Protein AF-K2C419-F1 (afdb_monomer_lite)

Foldseek 3Di:
DVLVVLLVVLVVVLVVCVVCVLVVLVVPVVDVVCSVVVNVLVNLCSLLSSLVSLLVVLCCLCVVLVNNVVNVVLVVQLVVQLVVQLVVCCVPQPPCRSSVSNNVSSVPRSVVSNVVSVVSVVVVVD

Structure (mmCIF, N/CA/C/O backbone):
data_AF-K2C419-F1
#
_entry.id   AF-K2C419-F1
#
loop_
_atom_site.group_PDB
_atom_site.id
_atom_site.type_symbol
_atom_site.label_atom_id
_atom_site.label_alt_id
_atom_site.label_comp_id
_atom_site.label_asym_id
_atom_site.label_entity_id
_atom_site.label_seq_id
_atom_site.pdbx_PDB_ins_code
_atom_site.Cartn_x
_atom_site.Cartn_y
_atom_site.Cartn_z
_atom_site.occupancy
_atom_site.B_iso_or_equiv
_atom_site.auth_seq_id
_atom_site.auth_comp_id
_atom_site.auth_asym_id
_atom_site.auth_atom_id
_atom_site.pdbx_PDB_model_num
ATOM 1 N N . MET A 1 1 ? -2.817 16.232 16.396 1.00 59.72 1 MET A N 1
ATOM 2 C CA . MET A 1 1 ? -1.478 16.794 16.091 1.00 59.72 1 MET A CA 1
ATOM 3 C C . MET A 1 1 ? -0.547 15.765 15.440 1.00 59.72 1 MET A C 1
ATOM 5 O O . MET A 1 1 ? 0.015 16.083 14.404 1.00 59.72 1 MET A O 1
ATOM 9 N N . LEU A 1 2 ? -0.448 14.525 15.946 1.00 71.44 2 LEU A N 1
ATOM 10 C CA . LEU A 1 2 ? 0.418 13.480 15.365 1.00 71.44 2 LEU A CA 1
ATOM 11 C C . LEU A 1 2 ? 0.033 13.044 13.926 1.00 71.44 2 LEU A C 1
ATOM 13 O O . LEU A 1 2 ? 0.919 12.877 13.098 1.00 71.44 2 LEU A O 1
ATOM 17 N N . GLN A 1 3 ? -1.265 12.941 13.591 1.00 67.62 3 GLN A N 1
ATOM 18 C CA . GLN A 1 3 ? -1.737 12.598 12.226 1.00 67.62 3 GLN A CA 1
ATOM 19 C C . GLN A 1 3 ? -1.282 13.587 11.160 1.00 67.62 3 GLN A C 1
ATOM 21 O O . GLN A 1 3 ? -0.803 13.184 10.107 1.00 67.62 3 GLN A O 1
ATOM 26 N N . LEU A 1 4 ? -1.415 14.881 11.450 1.00 73.69 4 LEU A N 1
ATOM 27 C CA . LEU A 1 4 ? -0.957 15.947 10.563 1.00 73.69 4 LEU A CA 1
ATOM 28 C C . LEU A 1 4 ? 0.561 15.889 10.371 1.00 73.69 4 LEU A C 1
ATOM 30 O O . LEU A 1 4 ? 1.029 16.084 9.257 1.00 73.69 4 LEU A O 1
ATOM 34 N N . GLY A 1 5 ? 1.316 15.558 11.425 1.00 80.94 5 GLY A N 1
ATOM 35 C CA . GLY A 1 5 ? 2.764 15.357 11.341 1.00 80.94 5 GLY A CA 1
ATOM 36 C C . GLY A 1 5 ? 3.155 14.164 10.463 1.00 80.94 5 GLY A C 1
ATOM 37 O O . GLY A 1 5 ? 4.005 14.310 9.592 1.00 80.94 5 GLY A O 1
ATOM 38 N N . LEU A 1 6 ? 2.504 13.008 10.636 1.00 78.12 6 LEU A N 1
ATOM 39 C CA . LEU A 1 6 ? 2.741 11.818 9.806 1.00 78.12 6 LEU A CA 1
ATOM 40 C C . LEU A 1 6 ? 2.344 12.052 8.345 1.00 78.12 6 LEU A C 1
ATOM 42 O O . LEU A 1 6 ? 3.079 11.678 7.436 1.00 78.12 6 LEU A O 1
ATOM 46 N N . PHE A 1 7 ? 1.218 12.724 8.113 1.00 78.75 7 PHE A N 1
ATOM 47 C CA . PHE A 1 7 ? 0.778 13.086 6.771 1.00 78.75 7 PHE A CA 1
ATOM 48 C C . PHE A 1 7 ? 1.743 14.076 6.100 1.00 78.75 7 PHE A C 1
ATOM 50 O O . PHE A 1 7 ? 2.128 13.880 4.950 1.00 78.75 7 PHE A O 1
ATOM 57 N N . ALA A 1 8 ? 2.205 15.099 6.825 1.00 82.44 8 ALA A N 1
ATOM 58 C CA . ALA A 1 8 ? 3.212 16.032 6.324 1.00 82.44 8 ALA A CA 1
ATOM 59 C C . ALA A 1 8 ? 4.549 15.332 6.028 1.00 82.44 8 ALA A C 1
ATOM 61 O O . ALA A 1 8 ? 5.170 15.613 5.006 1.00 82.44 8 ALA A O 1
ATOM 62 N N . LEU A 1 9 ? 4.971 14.389 6.877 1.00 84.31 9 LEU A N 1
ATOM 63 C CA . LEU A 1 9 ? 6.172 13.583 6.654 1.00 84.31 9 LEU A CA 1
ATOM 64 C C . LEU A 1 9 ? 6.040 12.705 5.403 1.00 84.31 9 LEU A C 1
ATOM 66 O O . LEU A 1 9 ? 6.988 12.608 4.627 1.00 84.31 9 LEU A O 1
ATOM 70 N N . ALA A 1 10 ? 4.865 12.114 5.175 1.00 83.00 10 ALA A N 1
ATOM 71 C CA . ALA A 1 10 ? 4.582 11.378 3.950 1.00 83.00 10 ALA A CA 1
ATOM 72 C C . ALA A 1 10 ? 4.667 12.280 2.715 1.00 83.00 10 ALA A C 1
ATOM 74 O O . ALA A 1 10 ? 5.369 11.934 1.770 1.00 83.00 10 ALA A O 1
ATOM 75 N N . LEU A 1 11 ? 4.030 13.456 2.732 1.00 84.81 11 LEU A N 1
ATOM 76 C CA . LEU A 1 11 ? 4.120 14.423 1.630 1.00 84.81 11 LEU A CA 1
ATOM 77 C C . LEU A 1 11 ? 5.563 14.871 1.365 1.00 84.81 11 LEU A C 1
ATOM 79 O O . LEU A 1 11 ? 5.968 14.984 0.209 1.00 84.81 11 LEU A O 1
ATOM 83 N N . LEU A 1 12 ? 6.352 15.081 2.421 1.00 87.88 12 LEU A N 1
ATOM 84 C CA . LEU A 1 12 ? 7.772 15.404 2.304 1.00 87.88 12 LEU A CA 1
ATOM 85 C C . LEU A 1 12 ? 8.534 14.251 1.643 1.00 87.88 12 LEU A C 1
ATOM 87 O O . LEU A 1 12 ? 9.265 14.483 0.685 1.00 87.88 12 LEU A O 1
ATOM 91 N N . GLY A 1 13 ? 8.323 13.013 2.094 1.00 84.62 13 GLY A N 1
ATOM 92 C CA . GLY A 1 13 ? 8.934 11.822 1.501 1.00 84.62 13 GLY A CA 1
ATOM 93 C C . GLY A 1 13 ? 8.581 11.646 0.020 1.00 84.62 13 GLY A C 1
ATOM 94 O O . GLY A 1 13 ? 9.468 11.387 -0.791 1.00 84.62 13 GLY A O 1
ATOM 95 N N . ILE A 1 14 ? 7.312 11.868 -0.345 1.00 86.12 14 ILE A N 1
ATOM 96 C CA . ILE A 1 14 ? 6.837 11.870 -1.738 1.00 86.12 14 ILE A CA 1
ATOM 97 C C . ILE A 1 14 ? 7.591 12.929 -2.550 1.00 86.12 14 ILE A C 1
ATOM 99 O O . ILE A 1 14 ? 8.159 12.616 -3.596 1.00 86.12 14 ILE A O 1
ATOM 103 N N . GLY A 1 15 ? 7.621 14.175 -2.068 1.00 86.38 15 GLY A N 1
ATOM 104 C CA . GLY A 1 15 ? 8.279 15.284 -2.759 1.00 86.38 15 GLY A CA 1
ATOM 105 C C . GLY A 1 15 ? 9.778 15.052 -2.937 1.00 86.38 15 GLY A C 1
ATOM 106 O O . GLY A 1 15 ? 10.317 15.257 -4.022 1.00 86.38 15 GLY A O 1
ATOM 107 N N . LEU A 1 16 ? 10.446 14.544 -1.901 1.00 88.06 16 LEU A N 1
ATOM 108 C CA . LEU A 1 16 ? 11.869 14.229 -1.948 1.00 88.06 16 LEU A CA 1
ATOM 109 C C . LEU A 1 16 ? 12.154 13.104 -2.949 1.00 88.06 16 LEU A C 1
ATOM 111 O O . LEU A 1 16 ? 13.076 13.225 -3.754 1.00 88.06 16 LEU A O 1
ATOM 115 N N . TYR A 1 17 ? 11.323 12.057 -2.984 1.00 89.00 17 TYR A N 1
ATOM 116 C CA . TYR A 1 17 ? 11.452 11.005 -3.991 1.00 89.00 17 TYR A CA 1
ATOM 117 C C . TYR A 1 17 ? 11.237 11.531 -5.418 1.00 89.00 17 TYR A C 1
ATOM 119 O O . TYR A 1 17 ? 11.965 11.140 -6.326 1.00 89.00 17 TYR A O 1
ATOM 127 N N . GLN A 1 18 ? 10.293 12.449 -5.638 1.00 86.00 18 GLN A N 1
ATOM 128 C CA . GLN A 1 18 ? 10.108 13.042 -6.967 1.00 86.00 18 GLN A CA 1
ATOM 129 C C . GLN A 1 18 ? 11.294 13.912 -7.409 1.00 86.00 18 GLN A C 1
ATOM 131 O O . GLN A 1 18 ? 11.593 13.963 -8.599 1.00 86.00 18 GLN A O 1
ATOM 136 N N . LEU A 1 19 ? 11.997 14.555 -6.471 1.00 88.75 19 LEU A N 1
ATOM 137 C CA . LEU A 1 19 ? 13.151 15.406 -6.773 1.00 88.75 19 LEU A CA 1
ATOM 138 C C . LEU A 1 19 ? 14.441 14.612 -7.011 1.00 88.75 19 LEU A C 1
ATOM 140 O O . LEU A 1 19 ? 15.193 14.929 -7.930 1.00 88.75 19 LEU A O 1
ATOM 144 N N . VAL A 1 20 ? 14.719 13.601 -6.181 1.00 92.12 20 VAL A N 1
ATOM 145 C CA . VAL A 1 20 ? 16.017 12.897 -6.187 1.00 92.12 20 VAL A CA 1
ATOM 146 C C . VAL A 1 20 ? 15.918 11.386 -6.392 1.00 92.12 20 VAL A C 1
ATOM 148 O O . VAL A 1 20 ? 16.939 10.707 -6.387 1.00 92.12 20 VAL A O 1
ATOM 151 N N . GLY A 1 21 ? 14.725 10.829 -6.605 1.00 87.12 21 GLY A N 1
ATOM 152 C CA . GLY A 1 21 ? 14.511 9.380 -6.651 1.00 87.12 21 GLY A CA 1
ATOM 153 C C . GLY A 1 21 ? 15.263 8.679 -7.779 1.00 87.12 21 GLY A C 1
ATOM 154 O O . GLY A 1 21 ? 15.946 7.690 -7.535 1.00 87.12 21 GLY A O 1
ATOM 155 N N . LEU A 1 22 ? 15.192 9.195 -9.006 1.00 88.94 22 LEU A N 1
ATOM 156 C CA . LEU A 1 22 ? 15.896 8.609 -10.151 1.00 88.94 22 LEU A CA 1
ATOM 157 C C . LEU A 1 22 ? 17.434 8.695 -10.033 1.00 88.94 22 LEU A C 1
ATOM 159 O O . LEU A 1 22 ? 18.080 7.654 -10.179 1.00 88.94 22 LEU A O 1
ATOM 163 N N . PRO A 1 23 ? 18.050 9.858 -9.714 1.00 90.94 23 PRO A N 1
ATOM 164 C CA . PRO A 1 23 ? 19.496 9.915 -9.504 1.00 90.94 23 PRO A CA 1
ATOM 165 C C . PRO A 1 23 ? 19.939 9.051 -8.316 1.00 90.94 23 PRO A C 1
ATOM 167 O O . PRO A 1 23 ? 20.935 8.338 -8.426 1.00 90.94 23 PRO A O 1
ATOM 170 N N . PHE A 1 24 ? 19.165 9.016 -7.226 1.00 91.88 24 PHE A N 1
ATOM 171 C CA . PHE A 1 24 ? 19.423 8.121 -6.098 1.00 91.88 24 PHE A CA 1
ATOM 172 C C . PHE A 1 24 ? 19.439 6.647 -6.520 1.00 91.88 24 PHE A C 1
ATOM 174 O O . PHE A 1 24 ? 20.379 5.927 -6.190 1.00 91.88 24 PHE A O 1
ATOM 181 N N . LEU A 1 25 ? 18.443 6.202 -7.293 1.00 91.56 25 LEU A N 1
ATOM 182 C CA . LEU A 1 25 ? 18.373 4.825 -7.782 1.00 91.56 25 LEU A CA 1
ATOM 183 C C . LEU A 1 25 ? 19.545 4.476 -8.697 1.00 91.56 25 LEU A C 1
ATOM 185 O O . LEU A 1 25 ? 20.103 3.392 -8.561 1.00 91.56 25 LEU A O 1
ATOM 189 N N . SER A 1 26 ? 19.944 5.385 -9.590 1.00 91.94 26 SER A N 1
ATOM 190 C CA . SER A 1 26 ? 21.097 5.154 -10.470 1.00 91.94 26 SER A CA 1
ATOM 191 C C . SER A 1 26 ? 22.411 4.999 -9.702 1.00 91.94 26 SER A C 1
ATOM 193 O O . SER A 1 26 ? 23.228 4.154 -10.058 1.00 91.94 26 SER A O 1
ATOM 195 N N . TRP A 1 27 ? 22.585 5.761 -8.619 1.00 93.38 27 TRP A N 1
ATOM 196 C CA . TRP A 1 27 ? 23.744 5.653 -7.740 1.00 93.38 27 TRP A CA 1
ATOM 197 C C . TRP A 1 27 ? 23.700 4.390 -6.871 1.00 93.38 27 TRP A C 1
ATOM 199 O O . TRP A 1 27 ? 24.724 3.753 -6.659 1.00 93.38 27 TRP A O 1
ATOM 209 N N . TRP A 1 28 ? 22.523 4.009 -6.374 1.00 93.88 28 TRP A N 1
ATOM 210 C CA . TRP A 1 28 ? 22.383 2.912 -5.419 1.00 93.88 28 TRP A CA 1
ATOM 211 C C . TRP A 1 28 ? 22.372 1.523 -6.076 1.00 93.88 28 TRP A C 1
ATOM 213 O O . TRP A 1 28 ? 23.071 0.620 -5.615 1.00 93.88 28 TRP A O 1
ATOM 223 N N . LEU A 1 29 ? 21.611 1.338 -7.162 1.00 91.12 29 LEU A N 1
ATOM 224 C CA . LEU A 1 29 ? 21.406 0.020 -7.782 1.00 91.12 29 LEU A CA 1
ATOM 225 C C . LEU A 1 29 ? 22.626 -0.495 -8.544 1.00 91.12 29 LEU A C 1
ATOM 227 O O . LEU A 1 29 ? 22.737 -1.702 -8.725 1.00 91.12 29 LEU A O 1
ATOM 231 N N . HIS A 1 30 ? 23.501 0.392 -9.030 1.00 91.12 30 HIS A N 1
ATOM 232 C CA . HIS A 1 30 ? 24.642 0.044 -9.892 1.00 91.12 30 HIS A CA 1
ATOM 233 C C . HIS A 1 30 ? 24.282 -0.812 -11.134 1.00 91.12 30 HIS A C 1
ATOM 235 O O . HIS A 1 30 ? 25.168 -1.365 -11.779 1.00 91.12 30 HIS A O 1
ATOM 241 N N . ALA A 1 31 ? 22.995 -0.904 -11.487 1.00 90.31 31 ALA A N 1
ATOM 242 C CA . ALA A 1 31 ? 22.449 -1.729 -12.563 1.00 90.31 31 ALA A CA 1
ATOM 243 C C . ALA A 1 31 ? 21.484 -0.874 -13.405 1.00 90.31 31 ALA A C 1
ATOM 245 O O . ALA A 1 31 ? 20.299 -0.765 -13.061 1.00 90.31 31 ALA A O 1
ATOM 246 N N . PRO A 1 32 ? 21.970 -0.199 -14.464 1.00 88.88 32 PRO A N 1
ATOM 247 C CA . PRO A 1 32 ? 21.186 0.782 -15.212 1.00 88.88 32 PRO A CA 1
ATOM 248 C C . PRO A 1 32 ? 19.939 0.177 -15.870 1.00 88.88 32 PRO A C 1
ATOM 250 O O . PRO A 1 32 ? 18.931 0.866 -15.997 1.00 88.88 32 PRO A O 1
ATOM 253 N N . GLU A 1 33 ? 19.958 -1.110 -16.217 1.00 92.00 33 GLU A N 1
ATOM 254 C CA . GLU A 1 33 ? 18.806 -1.835 -16.758 1.00 92.00 33 GLU A CA 1
ATOM 255 C C . GLU A 1 33 ? 17.640 -1.995 -15.766 1.00 92.00 33 GLU A C 1
ATOM 257 O O . GLU A 1 33 ? 16.485 -2.065 -16.184 1.00 92.00 33 GLU A O 1
ATOM 262 N N . LEU A 1 34 ? 17.910 -2.010 -14.455 1.00 91.00 34 LEU A N 1
ATOM 263 C CA . LEU A 1 34 ? 16.878 -2.156 -13.421 1.00 91.00 34 LEU A CA 1
ATOM 264 C C . LEU A 1 34 ? 16.302 -0.814 -12.964 1.00 91.00 34 LEU A C 1
ATOM 266 O O . LEU A 1 34 ? 15.177 -0.771 -12.462 1.00 91.00 34 LEU A O 1
ATOM 270 N N . VAL A 1 35 ? 17.046 0.283 -13.142 1.00 92.88 35 VAL A N 1
ATOM 271 C CA . VAL A 1 35 ? 16.658 1.617 -12.657 1.00 92.88 35 VAL A CA 1
ATOM 272 C C . VAL A 1 35 ? 15.273 2.043 -13.164 1.00 92.88 35 VAL A C 1
ATOM 274 O O . VAL A 1 35 ? 14.467 2.443 -12.324 1.00 92.88 35 VAL A O 1
ATOM 277 N N . PRO A 1 36 ? 14.925 1.925 -14.464 1.00 91.25 36 PRO A N 1
ATOM 278 C CA . PRO A 1 36 ? 13.603 2.320 -14.947 1.00 91.25 36 PRO A CA 1
ATOM 279 C C . PRO A 1 36 ? 12.475 1.500 -14.314 1.00 91.25 36 PRO A C 1
ATOM 281 O O . PRO A 1 36 ? 11.474 2.066 -13.885 1.00 91.25 36 PRO A O 1
ATOM 284 N N . LEU A 1 37 ? 12.660 0.180 -14.191 1.00 91.56 37 LEU A N 1
ATOM 285 C CA . LEU A 1 37 ? 11.663 -0.720 -13.609 1.00 91.56 37 LEU A CA 1
ATOM 286 C C . LEU A 1 37 ? 11.417 -0.400 -12.129 1.00 91.56 37 LEU A C 1
ATOM 288 O O . LEU A 1 37 ? 10.273 -0.231 -11.706 1.00 91.56 37 LEU A O 1
ATOM 292 N N . VAL A 1 38 ? 12.492 -0.282 -11.344 1.00 91.56 38 VAL A N 1
ATOM 293 C CA . VAL A 1 38 ? 12.408 0.051 -9.915 1.00 91.56 38 VAL A CA 1
ATOM 294 C C . VAL A 1 38 ? 11.831 1.451 -9.721 1.00 91.56 38 VAL A C 1
ATOM 296 O O . VAL A 1 38 ? 11.032 1.661 -8.809 1.00 91.56 38 VAL A O 1
ATOM 299 N N . HIS A 1 39 ? 12.177 2.401 -10.593 1.00 92.94 39 HIS A N 1
ATOM 300 C CA . HIS A 1 39 ? 11.608 3.741 -10.553 1.00 92.94 39 HIS A CA 1
ATOM 301 C C . HIS A 1 39 ? 10.093 3.724 -10.784 1.00 92.94 39 HIS A C 1
ATOM 303 O O . HIS A 1 39 ? 9.363 4.324 -9.999 1.00 92.94 39 HIS A O 1
ATOM 309 N N . THR A 1 40 ? 9.600 2.987 -11.787 1.00 92.00 40 THR A N 1
ATOM 310 C CA . THR A 1 40 ? 8.156 2.817 -12.024 1.00 92.00 40 THR A CA 1
ATOM 311 C C . THR A 1 40 ? 7.450 2.196 -10.820 1.00 92.00 40 THR A C 1
ATOM 313 O O . THR A 1 40 ? 6.413 2.700 -10.391 1.00 92.00 40 THR A O 1
ATOM 316 N N . ILE A 1 41 ? 8.018 1.138 -10.233 1.00 92.62 41 ILE A N 1
ATOM 317 C CA . ILE A 1 41 ? 7.456 0.495 -9.035 1.00 92.62 41 ILE A CA 1
ATOM 318 C C . ILE A 1 41 ? 7.363 1.497 -7.882 1.00 92.62 41 ILE A C 1
ATOM 320 O O . ILE A 1 41 ? 6.316 1.626 -7.247 1.00 92.62 41 ILE A O 1
ATOM 324 N N . LEU A 1 42 ? 8.439 2.239 -7.624 1.00 91.12 42 LEU A N 1
ATOM 325 C CA . LEU A 1 42 ? 8.481 3.194 -6.525 1.00 91.12 42 LEU A CA 1
ATOM 326 C C . LEU A 1 42 ? 7.565 4.397 -6.751 1.00 91.12 42 LEU A C 1
ATOM 328 O O . LEU A 1 42 ? 6.953 4.846 -5.792 1.00 91.12 42 LEU A O 1
ATOM 332 N N . GLN A 1 43 ? 7.376 4.872 -7.984 1.00 90.31 43 GLN A N 1
ATOM 333 C CA . GLN A 1 43 ? 6.381 5.913 -8.271 1.00 90.31 43 GLN A CA 1
ATOM 334 C C . GLN A 1 43 ? 4.962 5.504 -7.843 1.00 90.31 43 GLN A C 1
ATOM 336 O O . GLN A 1 43 ? 4.193 6.347 -7.382 1.00 90.31 43 GLN A O 1
ATOM 341 N N . ILE A 1 44 ? 4.623 4.216 -7.947 1.00 91.19 44 ILE A N 1
ATOM 342 C CA . ILE A 1 44 ? 3.340 3.684 -7.474 1.00 91.19 44 ILE A CA 1
ATOM 343 C C . ILE A 1 44 ? 3.373 3.508 -5.948 1.00 91.19 44 ILE A C 1
ATOM 345 O O . ILE A 1 44 ? 2.463 3.957 -5.248 1.00 91.19 44 ILE A O 1
ATOM 349 N N . LEU A 1 45 ? 4.441 2.903 -5.413 1.00 89.50 45 LEU A N 1
ATOM 350 C CA . LEU A 1 45 ? 4.562 2.630 -3.977 1.00 89.50 45 LEU A CA 1
ATOM 351 C C . LEU A 1 45 ? 4.639 3.893 -3.116 1.00 89.50 45 LEU A C 1
ATOM 353 O O . LEU A 1 45 ? 4.273 3.862 -1.948 1.00 89.50 45 LEU A O 1
ATOM 357 N N . VAL A 1 46 ? 5.078 5.017 -3.669 1.00 89.62 46 VAL A N 1
ATOM 358 C CA . VAL A 1 46 ? 5.100 6.308 -2.976 1.00 89.62 46 VAL A CA 1
ATOM 359 C C . VAL A 1 46 ? 3.699 6.702 -2.485 1.00 89.62 46 VAL A C 1
ATOM 361 O O . VAL A 1 46 ? 3.549 7.133 -1.342 1.00 89.62 46 VAL A O 1
ATOM 364 N N . TRP A 1 47 ? 2.657 6.457 -3.284 1.00 87.69 47 TRP A N 1
ATOM 365 C CA . TRP A 1 47 ? 1.266 6.650 -2.855 1.00 87.69 47 TRP A CA 1
ATOM 366 C C . TRP A 1 47 ? 0.809 5.589 -1.862 1.00 87.69 47 TRP A C 1
ATOM 368 O O . TRP A 1 47 ? 0.084 5.904 -0.917 1.00 87.69 47 TRP A O 1
ATOM 378 N N . TYR A 1 48 ? 1.279 4.352 -2.042 1.00 90.62 48 TYR A N 1
ATOM 379 C CA . TYR A 1 48 ? 1.024 3.281 -1.089 1.00 90.62 48 TYR A CA 1
ATOM 380 C C . TYR A 1 48 ? 1.533 3.671 0.310 1.00 90.62 48 TYR A C 1
ATOM 382 O O . TYR A 1 48 ? 0.776 3.683 1.278 1.00 90.62 48 TYR A O 1
ATOM 390 N N . PHE A 1 49 ? 2.789 4.104 0.421 1.00 85.75 49 PHE A N 1
ATOM 391 C CA . PHE A 1 49 ? 3.381 4.521 1.691 1.00 85.75 49 PHE A CA 1
ATOM 392 C C . PHE A 1 49 ? 2.689 5.744 2.297 1.00 85.75 49 PHE A C 1
ATOM 394 O O . PHE A 1 49 ? 2.513 5.803 3.516 1.00 85.75 49 PHE A O 1
ATOM 401 N N . ALA A 1 50 ? 2.260 6.693 1.461 1.00 87.31 50 ALA A N 1
ATOM 402 C CA . ALA A 1 50 ? 1.575 7.894 1.921 1.00 87.31 50 ALA A CA 1
ATOM 403 C C . ALA A 1 50 ? 0.256 7.592 2.646 1.00 87.31 50 ALA A C 1
ATOM 405 O O . ALA A 1 50 ? -0.068 8.243 3.636 1.00 87.31 50 ALA A O 1
ATOM 406 N N . ILE A 1 51 ? -0.489 6.592 2.178 1.00 88.88 51 ILE A N 1
ATOM 407 C CA . ILE A 1 51 ? -1.729 6.147 2.820 1.00 88.88 51 ILE A CA 1
ATOM 408 C C . ILE A 1 51 ? -1.407 5.199 3.983 1.00 88.88 51 ILE A C 1
ATOM 410 O O . ILE A 1 51 ? -1.981 5.329 5.067 1.00 88.88 51 ILE A O 1
ATOM 414 N N . LEU A 1 52 ? -0.447 4.285 3.797 1.00 87.81 52 LEU A N 1
ATOM 415 C CA . LEU A 1 52 ? -0.067 3.288 4.798 1.00 87.81 52 LEU A CA 1
ATOM 416 C C . LEU A 1 52 ? 0.324 3.928 6.134 1.00 87.81 52 LEU A C 1
ATOM 418 O O . LEU A 1 52 ? -0.037 3.388 7.177 1.00 87.81 52 LEU A O 1
ATOM 422 N N . ILE A 1 53 ? 0.993 5.087 6.123 1.00 87.00 53 ILE A N 1
ATOM 423 C CA . ILE A 1 53 ? 1.452 5.775 7.341 1.00 87.00 53 ILE A CA 1
ATOM 424 C C . ILE A 1 53 ? 0.317 6.128 8.318 1.00 87.00 53 ILE A C 1
ATOM 426 O O . ILE A 1 53 ? 0.561 6.323 9.509 1.00 87.00 53 ILE A O 1
ATOM 430 N N . LEU A 1 54 ? -0.928 6.194 7.838 1.00 85.62 54 LEU A N 1
ATOM 431 C CA . LEU A 1 54 ? -2.108 6.456 8.664 1.00 85.62 54 LEU A CA 1
ATOM 432 C C . LEU A 1 54 ? -2.553 5.217 9.461 1.00 85.62 54 LEU A C 1
ATOM 434 O O . LEU A 1 54 ? -3.205 5.349 10.499 1.00 85.62 54 LEU A O 1
ATOM 438 N N . SER A 1 55 ? -2.183 4.020 9.001 1.00 88.38 55 SER A N 1
ATOM 439 C CA . SER A 1 55 ? -2.659 2.745 9.546 1.00 88.38 55 SER A CA 1
ATOM 440 C C . SER A 1 55 ? -2.103 2.430 10.944 1.00 88.38 55 SER A C 1
ATOM 442 O O . SER A 1 55 ? -2.914 2.139 11.821 1.00 88.38 55 SER A O 1
ATOM 444 N N . PRO A 1 56 ? -0.783 2.551 11.232 1.00 86.81 56 PRO A N 1
ATOM 445 C CA . PRO A 1 56 ? -0.234 2.254 12.561 1.00 86.81 56 PRO A CA 1
ATOM 446 C C . PRO A 1 56 ? -0.880 3.059 13.684 1.00 86.81 56 PRO A C 1
ATOM 448 O O . PRO A 1 56 ? -1.058 2.559 14.792 1.00 86.81 56 PRO A O 1
ATOM 451 N N . LEU A 1 57 ? -1.261 4.304 13.398 1.00 84.94 57 LEU A N 1
ATOM 452 C CA . LEU A 1 57 ? -1.948 5.138 14.367 1.00 84.94 57 LEU A CA 1
ATOM 453 C C . LEU A 1 57 ? -3.360 4.623 14.656 1.00 84.94 57 LEU A C 1
ATOM 455 O O . LEU A 1 57 ? -3.737 4.504 15.819 1.00 84.94 57 LEU A O 1
ATOM 459 N N . ALA A 1 58 ? -4.137 4.332 13.611 1.00 87.50 58 ALA A N 1
ATOM 460 C CA . ALA A 1 58 ? -5.489 3.812 13.767 1.00 87.50 58 ALA A CA 1
ATOM 461 C C . ALA A 1 58 ? -5.481 2.479 14.530 1.00 87.50 58 ALA A C 1
ATOM 463 O O . ALA A 1 58 ? -6.249 2.308 15.475 1.00 87.50 58 ALA A O 1
ATOM 464 N N . SER A 1 59 ? -4.546 1.589 14.192 1.00 88.94 59 SER A N 1
ATOM 465 C CA . SER A 1 59 ? -4.316 0.337 14.915 1.00 88.9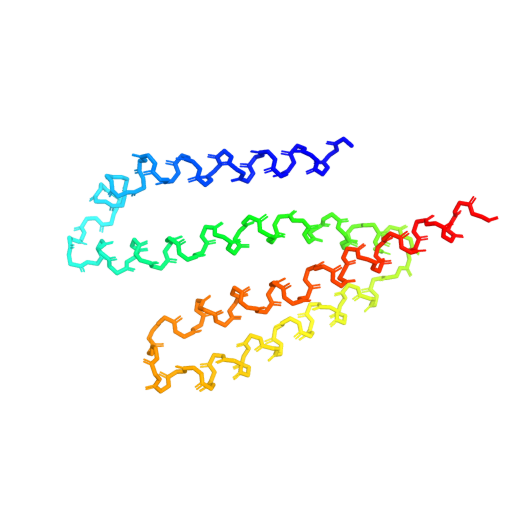4 59 SER A CA 1
ATOM 466 C C . SER A 1 59 ? -3.966 0.584 16.382 1.00 88.94 59 SER A C 1
ATOM 468 O O . SER A 1 59 ? -4.585 0.005 17.265 1.00 88.94 59 SER A O 1
ATOM 470 N N . SER A 1 60 ? -3.060 1.524 16.666 1.00 89.00 60 SER A N 1
ATOM 471 C CA . SER A 1 60 ? -2.673 1.870 18.042 1.00 89.00 60 SER A CA 1
ATOM 472 C C . SER A 1 60 ? -3.851 2.405 18.870 1.00 89.00 60 SER A C 1
ATOM 474 O O . SER A 1 60 ? -3.950 2.116 20.060 1.00 89.00 60 SER A O 1
ATOM 476 N N . ILE A 1 61 ? -4.770 3.160 18.255 1.00 89.44 61 ILE A N 1
ATOM 477 C CA . ILE A 1 61 ? -6.001 3.632 18.911 1.00 89.44 61 ILE A CA 1
ATOM 478 C C . ILE A 1 61 ? -6.918 2.452 19.246 1.00 89.44 61 ILE A C 1
ATOM 480 O O . ILE A 1 61 ? -7.424 2.376 20.366 1.00 89.44 61 ILE A O 1
ATOM 484 N N . LEU A 1 62 ? -7.136 1.540 18.296 1.00 90.44 62 LEU A N 1
ATOM 485 C CA . LEU A 1 62 ? -7.976 0.357 18.501 1.00 90.44 62 LEU A CA 1
ATOM 486 C C . LEU A 1 62 ? -7.400 -0.560 19.583 1.00 90.44 62 LEU A C 1
ATOM 488 O O . LEU A 1 62 ? -8.127 -0.969 20.492 1.00 90.44 62 LEU A O 1
ATOM 492 N N . ASP A 1 63 ? -6.100 -0.831 19.519 1.00 90.06 63 ASP A N 1
ATOM 493 C CA . ASP A 1 63 ? -5.386 -1.682 20.467 1.00 90.06 63 ASP A CA 1
ATOM 494 C C . ASP A 1 63 ? -5.386 -1.055 21.868 1.00 90.06 63 ASP A C 1
ATOM 496 O O . ASP A 1 63 ? -5.715 -1.727 22.847 1.00 90.06 63 ASP A O 1
ATOM 500 N N . GLY A 1 64 ? -5.130 0.256 21.963 1.00 89.44 64 GLY A N 1
ATOM 501 C CA . GLY A 1 64 ? -5.154 1.010 23.219 1.00 89.44 64 GLY A CA 1
ATOM 502 C C . GLY A 1 64 ? -6.525 1.054 23.905 1.00 89.44 64 GLY A C 1
ATOM 503 O O . GLY A 1 64 ? -6.588 1.181 25.124 1.00 89.44 64 GLY A O 1
ATOM 504 N N . HIS A 1 65 ? -7.620 0.884 23.155 1.00 90.12 65 HIS A N 1
ATOM 505 C CA . HIS A 1 65 ? -8.988 0.780 23.689 1.00 90.12 65 HIS A CA 1
ATOM 506 C C . HIS A 1 65 ? -9.473 -0.676 23.824 1.00 90.12 65 HIS A C 1
ATOM 508 O O . HIS A 1 65 ? -10.678 -0.934 23.890 1.00 90.12 65 HIS A O 1
ATOM 514 N N . GLY A 1 66 ? -8.556 -1.649 23.833 1.00 90.25 66 GLY A N 1
ATOM 515 C CA . GLY A 1 66 ? -8.881 -3.057 24.060 1.00 90.25 66 GLY A CA 1
ATOM 516 C C . GLY A 1 66 ? -9.603 -3.732 22.892 1.00 90.25 66 GLY A C 1
ATOM 517 O O . GLY A 1 66 ? -10.320 -4.711 23.098 1.00 90.25 66 GLY A O 1
ATOM 518 N N . ARG A 1 67 ? -9.431 -3.238 21.658 1.00 90.50 67 ARG A N 1
ATOM 519 C CA . ARG A 1 67 ? -9.989 -3.847 20.436 1.00 90.50 67 ARG A CA 1
ATOM 520 C C . ARG A 1 67 ? -8.930 -4.345 19.436 1.00 90.50 67 ARG A C 1
ATOM 522 O O . ARG A 1 67 ? -9.110 -4.125 18.236 1.00 90.50 67 ARG A O 1
ATOM 529 N N . PRO A 1 68 ? -7.900 -5.103 19.862 1.00 90.31 68 PRO A N 1
ATOM 530 C CA . PRO A 1 68 ? -6.885 -5.620 18.940 1.00 90.31 68 PRO A CA 1
ATOM 531 C C . PRO A 1 68 ? -7.444 -6.582 17.885 1.00 90.31 68 PRO A C 1
ATOM 533 O O . PRO A 1 68 ? -6.896 -6.711 16.792 1.00 90.31 68 PRO A O 1
ATOM 536 N N . GLY A 1 69 ? -8.590 -7.213 18.163 1.00 90.31 69 GLY A N 1
ATOM 537 C CA . GLY A 1 69 ? -9.292 -8.033 17.176 1.00 90.31 69 GLY A CA 1
ATOM 538 C C . GLY A 1 69 ? -9.720 -7.250 15.929 1.00 90.31 69 GLY A C 1
ATOM 539 O O . GLY A 1 69 ? -9.682 -7.802 14.834 1.00 90.31 69 GLY A O 1
ATOM 540 N N . LEU A 1 70 ? -10.073 -5.962 16.059 1.00 90.06 70 LEU A N 1
ATOM 541 C CA . LEU A 1 70 ? -10.424 -5.136 14.898 1.00 90.06 70 LEU A CA 1
ATOM 542 C C . LEU A 1 70 ? -9.196 -4.862 14.030 1.00 90.06 70 LEU A C 1
ATOM 544 O O . LEU A 1 70 ? -9.277 -5.023 12.815 1.00 90.06 70 LEU A O 1
ATOM 548 N N . THR A 1 71 ? -8.060 -4.533 14.648 1.00 91.12 71 THR A N 1
ATOM 549 C CA . THR A 1 71 ? -6.774 -4.384 13.957 1.00 91.12 71 THR A CA 1
ATOM 550 C C . THR A 1 71 ? -6.449 -5.636 13.140 1.00 91.12 71 THR A C 1
ATOM 552 O O . THR A 1 71 ? -6.220 -5.542 11.936 1.00 91.12 71 THR A O 1
ATOM 555 N N . ALA A 1 72 ? -6.534 -6.819 13.757 1.00 92.19 72 ALA A N 1
ATOM 556 C CA . ALA A 1 72 ? -6.258 -8.088 13.087 1.00 92.19 72 ALA A CA 1
ATOM 557 C C . ALA A 1 72 ? -7.200 -8.364 11.899 1.00 92.19 72 ALA A C 1
ATOM 559 O O . ALA A 1 72 ? -6.741 -8.798 10.842 1.00 92.19 72 ALA A O 1
ATOM 560 N N . ILE A 1 73 ? -8.502 -8.079 12.040 1.00 94.12 73 ILE A N 1
ATOM 561 C CA . ILE A 1 73 ? -9.485 -8.243 10.955 1.00 94.12 73 ILE A CA 1
ATOM 562 C C . ILE A 1 73 ? -9.152 -7.325 9.774 1.00 94.12 73 ILE A C 1
ATOM 564 O O . ILE A 1 73 ? -9.183 -7.775 8.629 1.00 94.12 73 ILE A O 1
ATOM 568 N N . PHE A 1 74 ? -8.800 -6.062 10.029 1.00 93.19 74 PHE A N 1
ATOM 569 C CA . PHE A 1 74 ? -8.413 -5.131 8.966 1.00 93.19 74 PHE A CA 1
ATOM 570 C C . PHE A 1 74 ? -7.109 -5.544 8.281 1.00 93.19 74 PHE A C 1
ATOM 572 O O . PHE A 1 74 ? -7.027 -5.481 7.053 1.00 93.19 74 PHE A O 1
ATOM 579 N N . THR A 1 75 ? -6.110 -6.010 9.034 1.00 92.50 75 THR A N 1
ATOM 580 C CA . THR A 1 75 ? -4.861 -6.532 8.461 1.00 92.50 75 THR A CA 1
ATOM 581 C C . THR A 1 75 ? -5.128 -7.744 7.570 1.00 92.50 75 THR A C 1
ATOM 583 O O . THR A 1 75 ? -4.674 -7.773 6.427 1.00 92.50 75 THR A O 1
ATOM 586 N N . LEU A 1 76 ? -5.922 -8.707 8.048 1.00 95.75 76 LEU A N 1
ATOM 587 C CA . LEU A 1 76 ? -6.290 -9.893 7.275 1.00 95.75 76 LEU A CA 1
ATOM 588 C C . LEU A 1 76 ? -7.093 -9.530 6.020 1.00 95.75 76 LEU A C 1
ATOM 590 O O . LEU A 1 76 ? -6.816 -10.046 4.939 1.00 95.75 76 LEU A O 1
ATOM 594 N N . GLY A 1 77 ? -8.071 -8.631 6.148 1.00 94.88 77 GLY A N 1
ATOM 595 C CA . GLY A 1 77 ? -8.885 -8.161 5.028 1.00 94.88 77 GLY A CA 1
ATOM 596 C C . GLY A 1 77 ? -8.047 -7.457 3.963 1.00 94.88 77 GLY A C 1
ATOM 597 O O . GLY A 1 77 ? -8.198 -7.751 2.780 1.00 94.88 77 GLY A O 1
ATOM 598 N N . THR A 1 78 ? -7.111 -6.600 4.379 1.00 95.19 78 THR A N 1
ATOM 599 C CA . THR A 1 78 ? -6.181 -5.913 3.467 1.00 95.19 78 THR A CA 1
ATOM 600 C C . THR A 1 78 ? -5.323 -6.918 2.707 1.00 95.19 78 THR A C 1
ATOM 602 O O . THR A 1 78 ? -5.316 -6.892 1.480 1.00 95.19 78 THR A O 1
ATOM 605 N N . ALA A 1 79 ? -4.687 -7.860 3.412 1.00 95.31 79 ALA A N 1
ATOM 606 C CA . ALA A 1 79 ? -3.863 -8.895 2.789 1.00 95.31 79 ALA A CA 1
ATOM 607 C C . ALA A 1 79 ? -4.674 -9.796 1.842 1.00 95.31 79 ALA A C 1
ATOM 609 O O . ALA A 1 79 ? -4.205 -10.169 0.772 1.00 95.31 79 ALA A O 1
ATOM 610 N N . THR A 1 80 ? -5.917 -10.122 2.205 1.00 97.50 80 THR A N 1
ATOM 611 C CA . THR A 1 80 ? -6.805 -10.928 1.356 1.00 97.50 80 THR A CA 1
ATOM 612 C C . THR A 1 80 ? -7.144 -10.193 0.061 1.00 97.50 80 THR A C 1
ATOM 614 O O . THR A 1 80 ? -7.028 -10.773 -1.017 1.00 97.50 80 THR A O 1
ATOM 617 N N . ILE A 1 81 ? -7.529 -8.915 0.149 1.00 96.62 81 ILE A N 1
ATOM 618 C CA . ILE A 1 81 ? -7.814 -8.079 -1.0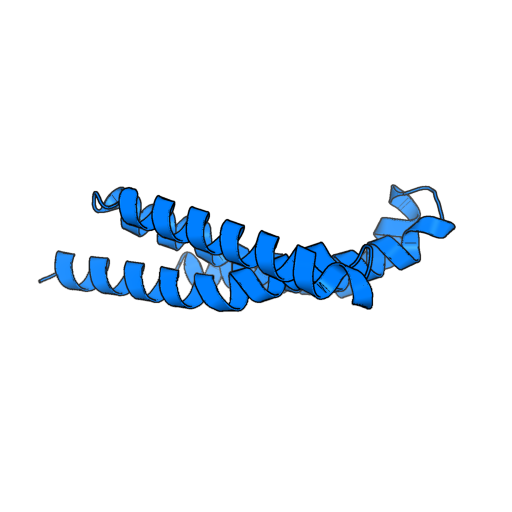26 1.00 96.62 81 ILE A CA 1
ATOM 619 C C . ILE A 1 81 ? -6.563 -7.954 -1.898 1.00 96.62 81 ILE A C 1
ATOM 621 O O . ILE A 1 81 ? -6.655 -8.126 -3.109 1.00 96.62 81 ILE A O 1
ATOM 625 N N . GLU A 1 82 ? -5.401 -7.714 -1.291 1.00 96.06 82 GLU A N 1
ATOM 626 C CA . GLU A 1 82 ? -4.120 -7.619 -1.990 1.00 96.06 82 GLU A CA 1
ATOM 627 C C . GLU A 1 82 ? -3.795 -8.905 -2.758 1.00 96.06 82 GLU A C 1
ATOM 629 O O . GLU A 1 82 ? -3.526 -8.847 -3.954 1.00 96.06 82 GLU A O 1
ATOM 634 N N . ILE A 1 83 ? -3.892 -10.075 -2.123 1.00 96.62 83 ILE A N 1
ATOM 635 C CA . ILE A 1 83 ? -3.605 -11.362 -2.774 1.00 96.62 83 ILE A CA 1
ATOM 636 C C . ILE A 1 83 ? -4.588 -11.627 -3.919 1.00 96.62 83 ILE A C 1
ATOM 638 O O . ILE A 1 83 ? -4.172 -11.988 -5.020 1.00 96.62 83 ILE A O 1
ATOM 642 N N . VAL A 1 84 ? -5.890 -11.432 -3.687 1.00 97.75 84 VAL A N 1
ATOM 643 C CA . VAL A 1 84 ? -6.918 -11.661 -4.713 1.00 97.75 84 VAL A CA 1
ATOM 644 C C . VAL A 1 84 ? -6.707 -10.726 -5.901 1.00 97.75 84 VAL A C 1
ATOM 646 O O . VAL A 1 84 ? -6.687 -11.183 -7.045 1.00 97.75 84 VAL A O 1
ATOM 649 N N . LEU A 1 85 ? -6.497 -9.432 -5.651 1.00 96.94 85 LEU A N 1
ATOM 650 C CA . LEU A 1 85 ? -6.235 -8.464 -6.712 1.00 96.94 85 LEU A CA 1
ATOM 651 C C . LEU A 1 85 ? -4.925 -8.758 -7.435 1.00 96.94 85 LEU A C 1
ATOM 653 O O . LEU A 1 85 ? -4.897 -8.669 -8.657 1.00 96.94 85 LEU A O 1
ATOM 657 N N . ALA A 1 86 ? -3.863 -9.152 -6.731 1.00 96.44 86 ALA A N 1
ATOM 658 C CA . ALA A 1 86 ? -2.588 -9.485 -7.356 1.00 96.44 86 ALA A CA 1
ATOM 659 C C . ALA A 1 86 ? -2.754 -10.643 -8.345 1.00 96.44 86 ALA A C 1
ATOM 661 O O . ALA A 1 86 ? -2.282 -10.543 -9.474 1.00 96.44 86 ALA A O 1
ATOM 662 N N . LEU A 1 87 ? -3.487 -11.696 -7.966 1.00 97.00 87 LEU A N 1
ATOM 663 C CA . LEU A 1 87 ? -3.769 -12.835 -8.846 1.00 97.00 87 LEU A CA 1
ATOM 664 C C . LEU A 1 87 ? -4.624 -12.442 -10.059 1.00 97.00 87 LEU A C 1
ATOM 666 O O . LEU A 1 87 ? -4.345 -12.885 -11.170 1.00 97.00 87 LEU A O 1
ATOM 670 N N . VAL A 1 88 ? -5.635 -11.590 -9.867 1.00 97.12 88 VAL A N 1
ATOM 671 C CA . VAL A 1 88 ? -6.511 -11.111 -10.953 1.00 97.12 88 VAL A CA 1
ATOM 672 C C . VAL A 1 88 ? -5.774 -10.167 -11.910 1.00 97.12 88 VAL A C 1
ATOM 674 O O . VAL A 1 88 ? -5.996 -10.205 -13.120 1.00 97.12 88 VAL A O 1
ATOM 677 N N . LEU A 1 89 ? -4.885 -9.321 -11.386 1.00 95.94 89 LEU A N 1
ATOM 678 C CA . LEU A 1 89 ? -4.136 -8.332 -12.161 1.00 95.94 89 LEU A CA 1
ATOM 679 C C . LEU A 1 89 ? -2.888 -8.922 -12.827 1.00 95.94 89 LEU A C 1
ATOM 681 O O . LEU A 1 89 ? -2.420 -8.365 -13.822 1.00 95.94 89 LEU A O 1
ATOM 685 N N . PHE A 1 90 ? -2.364 -10.047 -12.329 1.00 96.38 90 PHE A N 1
ATOM 686 C CA . PHE A 1 90 ? -1.139 -10.671 -12.836 1.00 96.38 90 PHE A CA 1
ATOM 687 C C . PHE A 1 90 ? -1.127 -10.904 -14.356 1.00 96.38 90 PHE A C 1
ATOM 689 O O . PHE A 1 90 ? -0.137 -10.525 -14.983 1.00 96.38 90 PHE A O 1
ATOM 696 N N . PRO A 1 91 ? -2.200 -11.416 -14.997 1.00 94.56 91 PRO A N 1
ATOM 697 C CA . PRO A 1 91 ? -2.212 -11.639 -16.444 1.00 94.56 91 PRO A CA 1
ATOM 698 C C . PRO A 1 91 ? -2.049 -10.361 -17.278 1.00 94.56 91 PRO A C 1
ATOM 700 O O . PRO A 1 91 ? -1.625 -10.435 -18.426 1.00 94.56 91 PRO A O 1
ATOM 703 N N . HIS A 1 92 ? -2.390 -9.198 -16.715 1.00 93.94 92 HIS A N 1
ATOM 704 C CA . HIS A 1 92 ? -2.396 -7.918 -17.426 1.00 93.94 92 HIS A CA 1
ATOM 705 C C . HIS A 1 92 ? -1.166 -7.063 -17.102 1.00 93.94 92 HIS A C 1
ATOM 707 O O . HIS A 1 92 ? -0.637 -6.386 -17.979 1.00 93.94 92 HIS A O 1
ATOM 713 N N . TYR A 1 93 ? -0.704 -7.095 -15.849 1.00 92.69 93 TYR A N 1
ATOM 714 C CA . TYR A 1 93 ? 0.333 -6.191 -15.339 1.00 92.69 93 TYR A CA 1
ATOM 715 C C . TYR A 1 93 ? 1.638 -6.897 -14.943 1.00 92.69 93 TYR A C 1
ATOM 717 O O . TYR A 1 93 ? 2.610 -6.226 -14.589 1.00 92.69 93 TYR A O 1
ATOM 725 N N . GLY A 1 94 ? 1.690 -8.233 -14.989 1.00 93.00 94 GLY A N 1
ATOM 726 C CA . GLY A 1 94 ? 2.879 -9.022 -14.661 1.00 93.00 94 GLY A CA 1
ATOM 727 C C . GLY A 1 94 ? 3.472 -8.645 -13.301 1.00 93.00 94 GLY A C 1
ATOM 728 O O . GLY A 1 94 ? 2.787 -8.672 -12.279 1.00 93.00 94 GLY A O 1
ATOM 729 N N . LEU A 1 95 ? 4.745 -8.239 -13.293 1.00 90.25 95 LEU A N 1
ATOM 730 C CA . LEU A 1 95 ? 5.478 -7.857 -12.078 1.00 90.25 95 LEU A CA 1
ATOM 731 C C . LEU A 1 95 ? 4.930 -6.601 -11.377 1.00 90.25 95 LEU A C 1
ATOM 733 O O . LEU A 1 95 ? 5.227 -6.391 -10.204 1.00 90.25 95 LEU A O 1
ATOM 737 N N . LEU A 1 96 ? 4.121 -5.779 -12.055 1.00 93.81 96 LEU A N 1
ATOM 738 C CA . LEU A 1 96 ? 3.472 -4.614 -11.443 1.00 93.81 96 LEU A CA 1
ATOM 739 C C . LEU A 1 96 ? 2.162 -4.975 -10.729 1.00 93.81 96 LEU A C 1
ATOM 741 O O . LEU A 1 96 ? 1.652 -4.168 -9.953 1.00 93.81 96 LEU A O 1
ATOM 745 N N . ALA A 1 97 ? 1.612 -6.173 -10.954 1.00 94.31 97 ALA A N 1
ATOM 746 C CA . ALA A 1 97 ? 0.336 -6.578 -10.371 1.00 94.31 97 ALA A CA 1
ATOM 747 C C . ALA A 1 97 ? 0.311 -6.529 -8.831 1.00 94.31 97 ALA A C 1
ATOM 749 O O . ALA A 1 97 ? -0.639 -5.951 -8.303 1.00 94.31 97 ALA A O 1
ATOM 750 N N . PRO A 1 98 ? 1.329 -7.023 -8.092 1.00 94.31 98 PRO A N 1
ATOM 751 C CA . PRO A 1 98 ? 1.352 -6.911 -6.631 1.00 94.31 98 PRO A CA 1
ATOM 752 C C . PRO A 1 98 ? 1.388 -5.455 -6.156 1.00 94.31 98 PRO A C 1
ATOM 754 O O . PRO A 1 98 ? 0.761 -5.105 -5.164 1.00 94.31 98 PRO A O 1
ATOM 757 N N . VAL A 1 99 ? 2.073 -4.584 -6.901 1.00 94.81 99 VAL A N 1
ATOM 758 C CA . VAL A 1 99 ? 2.224 -3.164 -6.562 1.00 94.81 99 VAL A CA 1
ATOM 759 C C . VAL A 1 99 ? 0.886 -2.430 -6.681 1.00 94.81 99 VAL A C 1
ATOM 761 O O . VAL A 1 99 ? 0.488 -1.702 -5.771 1.00 94.81 99 VAL A O 1
ATOM 764 N N . TYR A 1 100 ? 0.159 -2.655 -7.780 1.00 94.94 100 TYR A N 1
ATOM 765 C CA . TYR A 1 100 ? -1.187 -2.108 -7.955 1.00 94.94 100 TYR A CA 1
ATOM 766 C C . TYR A 1 100 ? -2.182 -2.707 -6.964 1.00 94.94 100 TYR A C 1
ATOM 768 O O . TYR A 1 100 ? -2.995 -1.976 -6.401 1.00 94.94 100 TYR A O 1
ATOM 776 N N . ALA A 1 101 ? -2.106 -4.014 -6.723 1.00 96.62 101 ALA A N 1
ATOM 777 C CA . ALA A 1 101 ? -2.972 -4.695 -5.774 1.00 96.62 101 ALA A CA 1
ATOM 778 C C . ALA A 1 101 ? -2.810 -4.145 -4.352 1.00 96.62 101 ALA A C 1
ATOM 780 O O . ALA A 1 101 ? -3.812 -3.824 -3.718 1.00 96.62 101 ALA A O 1
ATOM 781 N N . ALA A 1 102 ? -1.570 -3.959 -3.889 1.00 94.75 102 ALA A N 1
ATOM 782 C CA . ALA A 1 102 ? -1.275 -3.379 -2.583 1.00 94.75 102 ALA A CA 1
ATOM 783 C C . ALA A 1 102 ? -1.814 -1.947 -2.466 1.00 94.75 102 ALA A C 1
ATOM 785 O O . ALA A 1 102 ? -2.472 -1.610 -1.482 1.00 94.75 102 ALA A O 1
ATOM 786 N N . LEU A 1 103 ? -1.599 -1.111 -3.490 1.00 95.38 103 LEU A N 1
ATOM 787 C CA . LEU A 1 103 ? -2.117 0.259 -3.513 1.00 95.38 103 LEU A CA 1
ATOM 788 C C . LEU A 1 103 ? -3.651 0.290 -3.432 1.00 95.38 103 LEU A C 1
ATOM 790 O O . LEU A 1 103 ? -4.211 1.019 -2.616 1.00 95.38 103 LEU A O 1
ATOM 794 N N . VAL A 1 104 ? -4.336 -0.512 -4.248 1.00 95.81 104 VAL A N 1
ATOM 795 C CA . VAL A 1 104 ? -5.805 -0.580 -4.239 1.00 95.81 104 VAL A CA 1
ATOM 796 C C . VAL A 1 104 ? -6.317 -1.121 -2.906 1.00 95.81 104 VAL A C 1
ATOM 798 O O . VAL A 1 104 ? -7.272 -0.570 -2.360 1.00 95.81 104 VAL A O 1
ATOM 801 N N . ALA A 1 105 ? -5.675 -2.152 -2.351 1.00 96.19 105 ALA A N 1
ATOM 802 C CA . ALA A 1 105 ? -6.062 -2.729 -1.071 1.00 96.19 105 ALA A CA 1
ATOM 803 C C . ALA A 1 105 ? -6.068 -1.667 0.032 1.00 96.19 105 ALA A C 1
ATOM 805 O O . ALA A 1 105 ? -7.088 -1.491 0.694 1.00 96.19 105 ALA A O 1
ATOM 806 N N . ILE A 1 106 ? -4.990 -0.891 0.175 1.00 94.25 106 ILE A N 1
ATOM 807 C CA . ILE A 1 106 ? -4.930 0.130 1.226 1.00 94.25 106 ILE A CA 1
ATOM 808 C C . ILE A 1 106 ? -5.843 1.334 0.957 1.00 94.25 106 ILE A C 1
ATOM 810 O O . ILE A 1 106 ? -6.373 1.915 1.901 1.00 94.25 106 ILE A O 1
ATOM 814 N N . ILE A 1 107 ? -6.091 1.699 -0.310 1.00 94.31 107 ILE A N 1
ATOM 815 C CA . ILE A 1 107 ? -7.060 2.754 -0.655 1.00 94.31 107 ILE A CA 1
ATOM 816 C C . ILE A 1 107 ? -8.452 2.369 -0.143 1.00 94.31 107 ILE A C 1
ATOM 818 O O . ILE A 1 107 ? -9.194 3.227 0.330 1.00 94.31 107 ILE A O 1
ATOM 822 N N . LEU A 1 108 ? -8.800 1.083 -0.214 1.00 93.69 108 LEU A N 1
ATOM 823 C CA . LEU A 1 108 ? -10.090 0.575 0.242 1.00 93.69 108 LEU A CA 1
ATOM 824 C C . LEU A 1 108 ? -10.134 0.379 1.762 1.00 93.69 108 LEU A C 1
ATOM 826 O O . LEU A 1 108 ? -11.134 0.721 2.396 1.00 93.69 108 LEU A O 1
ATOM 830 N N . THR A 1 109 ? -9.077 -0.168 2.364 1.00 94.06 109 THR A N 1
ATOM 831 C CA . THR A 1 109 ? -9.116 -0.589 3.772 1.00 94.06 109 THR A CA 1
ATOM 832 C C . THR A 1 109 ? -8.706 0.498 4.757 1.00 94.06 109 THR A C 1
ATOM 834 O O . THR A 1 109 ? -9.295 0.573 5.838 1.00 94.06 109 THR A O 1
ATOM 837 N N . THR A 1 110 ? -7.764 1.383 4.416 1.00 91.75 110 THR A N 1
ATOM 838 C CA . THR A 1 110 ? -7.291 2.433 5.334 1.00 91.75 110 THR A CA 1
ATOM 839 C C . THR A 1 110 ? -8.395 3.425 5.735 1.00 91.75 110 THR A C 1
ATOM 841 O O . THR A 1 110 ? -8.508 3.702 6.932 1.00 91.75 110 THR A O 1
ATOM 844 N N . PRO A 1 111 ? -9.266 3.932 4.835 1.00 90.69 111 PRO A N 1
ATOM 845 C CA . PRO A 1 111 ? -10.375 4.801 5.239 1.00 90.69 111 PRO A CA 1
ATOM 846 C C . PRO A 1 111 ? -11.353 4.111 6.198 1.00 90.69 111 PRO A C 1
ATOM 848 O O . PRO A 1 111 ? -11.791 4.710 7.180 1.00 90.69 111 PRO A O 1
ATOM 851 N N . ALA A 1 112 ? -11.658 2.834 5.953 1.00 92.44 112 ALA A N 1
ATOM 852 C CA . ALA A 1 112 ? -12.537 2.047 6.813 1.00 92.44 112 ALA A CA 1
ATOM 853 C C . ALA A 1 112 ? -11.919 1.810 8.204 1.00 92.44 112 ALA A C 1
ATOM 855 O O . ALA A 1 112 ? -12.615 1.920 9.216 1.00 92.44 112 ALA A O 1
ATOM 856 N N . LEU A 1 113 ? -10.608 1.551 8.263 1.00 92.62 113 LEU A N 1
ATOM 857 C CA . LEU A 1 113 ? -9.853 1.428 9.510 1.00 92.62 113 LEU A CA 1
ATOM 858 C C . LEU A 1 113 ? -9.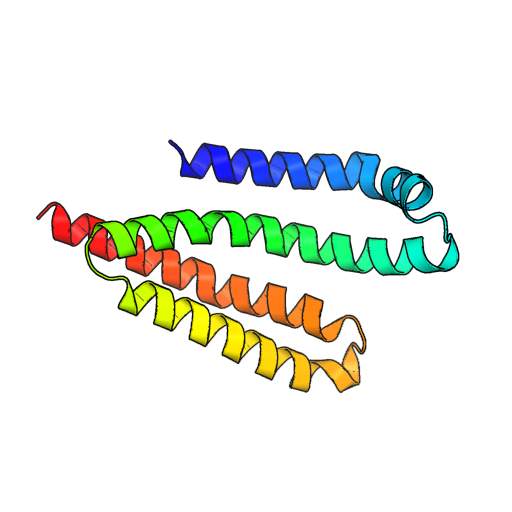871 2.741 10.313 1.00 92.62 113 LEU A C 1
ATOM 860 O O . LEU A 1 113 ? -10.137 2.725 11.515 1.00 92.62 113 LEU A O 1
ATOM 864 N N . LEU A 1 114 ? -9.634 3.880 9.653 1.00 90.62 114 LEU A N 1
ATOM 865 C CA . LEU A 1 114 ? -9.668 5.202 10.287 1.00 90.62 114 LEU A CA 1
ATOM 866 C C . LEU A 1 114 ? -11.051 5.521 10.862 1.00 90.62 114 LEU A C 1
ATOM 868 O O . LEU A 1 114 ? -11.153 5.957 12.008 1.00 90.62 114 LEU A O 1
ATOM 872 N N . PHE A 1 115 ? -12.110 5.235 10.105 1.00 91.50 115 PHE A N 1
ATOM 873 C CA . PHE A 1 115 ? -13.484 5.406 10.571 1.00 91.50 115 PHE A CA 1
ATOM 874 C C . PHE A 1 115 ? -13.796 4.527 11.792 1.00 91.50 115 PHE A C 1
ATOM 876 O O . PHE A 1 115 ? -14.419 4.980 12.755 1.00 91.50 115 PHE A O 1
ATOM 883 N N . ALA A 1 116 ? -13.343 3.270 11.793 1.00 90.88 116 ALA A N 1
ATOM 884 C CA . ALA A 1 116 ? -13.517 2.380 12.938 1.00 90.88 116 ALA A CA 1
ATOM 885 C C . ALA A 1 116 ? -12.796 2.907 14.190 1.00 90.88 116 ALA A C 1
ATOM 887 O O . ALA A 1 116 ? -13.373 2.885 15.280 1.00 90.88 116 ALA A O 1
ATOM 888 N N . ALA A 1 117 ? -11.571 3.417 14.038 1.00 90.56 117 ALA A N 1
ATOM 889 C CA . ALA A 1 117 ? -10.813 4.019 15.132 1.00 90.56 117 ALA A CA 1
ATOM 890 C C . ALA A 1 117 ? -11.514 5.266 15.704 1.00 90.56 117 ALA A C 1
ATOM 892 O O . ALA A 1 117 ? -11.675 5.376 16.920 1.00 90.56 117 ALA A O 1
ATOM 893 N N . GLU A 1 118 ? -12.012 6.161 14.846 1.00 91.12 118 GLU A N 1
ATOM 894 C CA . GLU A 1 118 ? -12.769 7.351 15.261 1.00 91.12 118 GLU A CA 1
ATOM 895 C C . GLU A 1 118 ? -14.017 6.979 16.077 1.00 91.12 118 GLU A C 1
ATOM 897 O O . GLU A 1 118 ? -14.254 7.518 17.161 1.00 91.12 118 GLU A O 1
ATOM 902 N N . ARG A 1 119 ? -14.795 5.995 15.609 1.00 90.50 119 ARG A N 1
ATOM 903 C CA . ARG A 1 119 ? -15.994 5.513 16.314 1.00 90.50 119 ARG A CA 1
ATOM 904 C C . ARG A 1 119 ? -15.689 4.984 17.712 1.00 90.50 119 ARG A C 1
ATOM 906 O O . ARG A 1 119 ? -16.501 5.159 18.622 1.00 90.50 119 ARG A O 1
ATOM 913 N N . VAL A 1 120 ? -14.548 4.319 17.886 1.00 89.19 120 VAL A N 1
ATOM 914 C CA . VAL A 1 120 ? -14.110 3.816 19.194 1.00 89.19 120 VAL A CA 1
ATOM 915 C C . VAL A 1 120 ? -13.781 4.968 20.135 1.00 89.19 120 VAL A C 1
ATOM 917 O O . VAL A 1 120 ? -14.242 4.949 21.274 1.00 89.19 120 VAL A O 1
ATOM 920 N N . MET A 1 121 ? -13.075 5.991 19.649 1.00 87.44 121 MET A N 1
ATOM 921 C CA . MET A 1 121 ? -12.761 7.178 20.447 1.00 87.44 121 MET A CA 1
ATOM 922 C C . MET A 1 121 ? -14.019 7.920 20.905 1.00 87.44 121 MET A C 1
ATOM 924 O O . MET A 1 121 ? -14.136 8.254 22.081 1.00 87.44 121 MET A O 1
ATOM 928 N N . VAL A 1 122 ? -14.986 8.137 20.005 1.00 87.75 122 VAL A N 1
ATOM 929 C CA . VAL A 1 122 ? -16.242 8.827 20.349 1.00 87.75 122 VAL A CA 1
ATOM 930 C C . VAL A 1 122 ? -17.012 8.065 21.427 1.00 87.75 122 VAL A C 1
ATOM 932 O O . VAL A 1 122 ? -17.473 8.675 22.384 1.00 87.75 122 VAL A O 1
ATOM 935 N N . LYS A 1 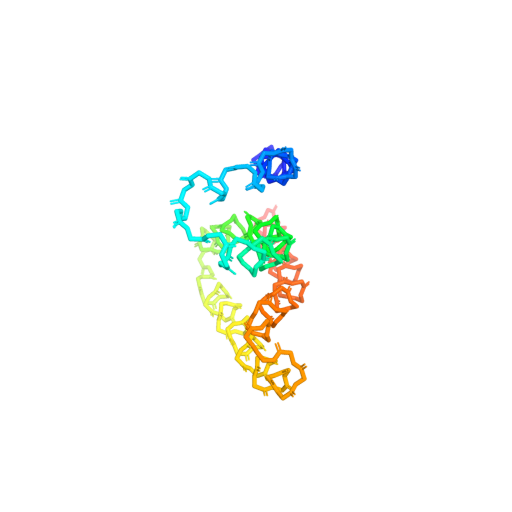123 ? -17.104 6.733 21.312 1.00 81.12 123 LYS A N 1
ATOM 936 C CA . LYS A 1 123 ? -17.787 5.895 22.310 1.00 81.12 123 LYS A CA 1
ATOM 937 C C . LYS A 1 123 ? -17.064 5.863 23.661 1.00 81.12 123 LYS A C 1
ATOM 939 O O . LYS A 1 123 ? -17.708 5.651 24.676 1.00 81.12 123 LYS A O 1
ATOM 944 N N . SER A 1 124 ? -15.741 6.015 23.684 1.00 74.56 124 SER A N 1
ATOM 945 C CA . SER A 1 124 ? -14.978 6.022 24.938 1.00 74.56 124 SER A CA 1
ATOM 946 C C . SER A 1 124 ? -15.117 7.331 25.721 1.00 74.56 124 SER A C 1
ATOM 948 O O . SER A 1 124 ? -14.878 7.333 26.924 1.00 74.56 124 SER A O 1
ATOM 950 N N . ASN A 1 125 ? -15.465 8.431 25.047 1.00 67.25 125 ASN A N 1
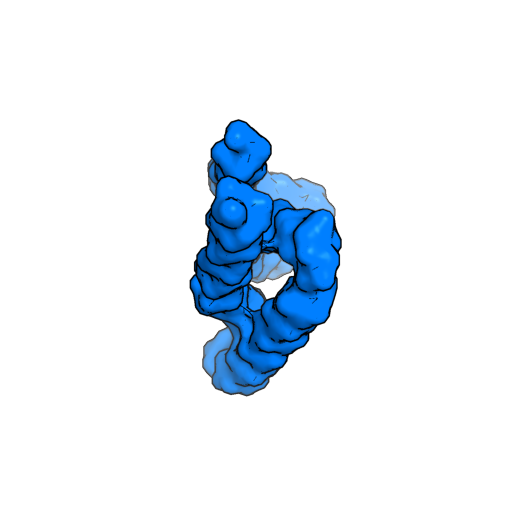ATOM 951 C CA . ASN A 1 125 ? -15.631 9.755 25.652 1.00 67.25 125 ASN A CA 1
ATOM 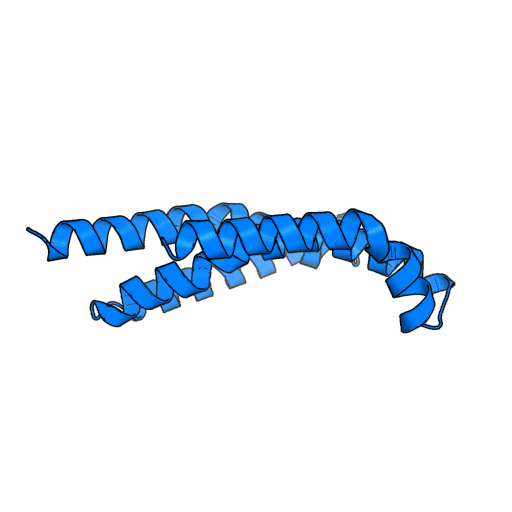952 C C . ASN A 1 125 ? -17.085 10.065 26.062 1.00 67.25 125 ASN A C 1
ATOM 954 O O . ASN A 1 125 ? -17.337 11.150 26.586 1.00 67.25 125 ASN A O 1
ATOM 958 N N . SER A 1 126 ? -18.027 9.152 25.793 1.00 59.34 126 SER A N 1
ATOM 959 C CA . SER A 1 126 ? -19.444 9.230 26.184 1.00 59.34 126 SER A CA 1
ATOM 960 C C . SER A 1 126 ? -19.740 8.315 27.363 1.00 59.34 126 SER A C 1
ATOM 962 O O . SER A 1 126 ? -20.436 8.764 28.294 1.00 59.34 126 SER A O 1
#

Sequence (126 aa):
MLQLGLFALALLGIGLYQLVGLPFLSWWLHAPELVPLVHTILQILVWYFAILILSPLASSILDGHGRPGLTAIFTLGTATIEIVLALVLFPHYGLLAPVYAALVAIILTTPALLFAAERVMVKSNS

pLDDT: mean 89.61, std 6.71, range [59.34, 97.75]

Radius of gyration: 17.21 Å; chains: 1; bounding box: 44×30×44 Å

Secondary structure (DSSP, 8-state):
-HHHHHHHHHHHHHHHHHHHHHHHHHHHH--TTTHHHHHHHHHHHHHHHHHHTTHHHHHHHHHHTT-HHHHHHHHHHHHHHHHHHHHHHHHHHGGGHHHHHHHHHHHHHHHHHHHHHHHHHHHH--